Protein AF-A0A0W4ZHA2-F1 (afdb_monomer)

Mean predicted aligned error: 10.39 Å

Structure (mmCIF, N/CA/C/O backbone):
data_AF-A0A0W4ZHA2-F1
#
_entry.id   AF-A0A0W4ZHA2-F1
#
loop_
_atom_site.group_PDB
_atom_site.id
_atom_site.type_symbol
_atom_site.label_atom_id
_atom_site.label_alt_id
_atom_site.label_comp_id
_atom_site.label_asym_id
_atom_site.label_entity_id
_atom_site.label_seq_id
_atom_site.pdbx_PDB_ins_code
_atom_site.Cartn_x
_atom_site.Cartn_y
_atom_site.Cartn_z
_atom_site.occupancy
_atom_site.B_iso_or_equiv
_atom_site.auth_seq_id
_atom_site.auth_comp_id
_atom_site.auth_asym_id
_atom_site.auth_atom_id
_atom_site.pdbx_PDB_model_num
ATOM 1 N N . MET A 1 1 ? -6.192 5.540 -3.699 1.00 91.12 1 MET A N 1
ATOM 2 C CA . MET A 1 1 ? -7.397 4.739 -3.415 1.00 91.12 1 MET A CA 1
ATOM 3 C C . MET A 1 1 ? -7.503 4.566 -1.909 1.00 91.12 1 MET A C 1
ATOM 5 O O . MET A 1 1 ? -6.465 4.552 -1.258 1.00 91.12 1 MET A O 1
ATOM 9 N N . ILE A 1 2 ? -8.720 4.526 -1.366 1.00 94.44 2 ILE A N 1
ATOM 10 C CA . ILE A 1 2 ? -8.983 4.260 0.055 1.00 94.44 2 ILE A CA 1
ATOM 11 C C . ILE A 1 2 ? -10.033 3.156 0.109 1.00 94.44 2 ILE A C 1
ATOM 13 O O . ILE A 1 2 ? -11.072 3.290 -0.537 1.00 94.44 2 ILE A O 1
ATOM 17 N N . GLU A 1 3 ? -9.759 2.099 0.860 1.00 94.44 3 GLU A N 1
ATOM 18 C CA . GLU A 1 3 ? -10.620 0.928 1.005 1.00 94.44 3 GLU A CA 1
ATOM 19 C C . GLU A 1 3 ? -10.817 0.596 2.484 1.00 94.44 3 GLU A C 1
ATOM 21 O O . GLU A 1 3 ? -9.926 0.808 3.307 1.00 94.44 3 GLU A O 1
ATOM 26 N N . LEU A 1 4 ? -12.007 0.092 2.811 1.00 94.94 4 LEU A N 1
ATOM 27 C CA . LEU A 1 4 ? -12.341 -0.455 4.123 1.00 94.94 4 LEU A CA 1
ATOM 28 C C . LEU A 1 4 ? -12.465 -1.964 3.949 1.00 94.94 4 LEU A C 1
ATOM 30 O O . LEU A 1 4 ? -13.370 -2.425 3.252 1.00 94.94 4 LEU A O 1
ATOM 34 N N . LEU A 1 5 ? -11.538 -2.710 4.535 1.00 95.56 5 LEU A N 1
ATOM 35 C CA . LEU A 1 5 ? -11.437 -4.157 4.387 1.00 95.56 5 LEU A CA 1
ATOM 36 C C . LEU A 1 5 ? -11.618 -4.836 5.740 1.00 95.56 5 LEU A C 1
ATOM 38 O O . LEU A 1 5 ? -11.387 -4.233 6.788 1.00 95.56 5 LEU A O 1
ATOM 42 N N . GLU A 1 6 ? -12.007 -6.108 5.724 1.00 94.19 6 GLU A N 1
ATOM 43 C CA . GLU A 1 6 ? -11.928 -6.932 6.928 1.00 94.19 6 GLU A CA 1
ATOM 44 C C . GLU A 1 6 ? -10.487 -6.968 7.442 1.00 94.19 6 GLU A C 1
ATOM 46 O O . GLU A 1 6 ? -9.524 -6.899 6.670 1.00 94.19 6 GLU A O 1
ATOM 51 N N . ILE A 1 7 ? -10.345 -7.064 8.761 1.00 95.88 7 ILE A N 1
ATOM 52 C CA . ILE A 1 7 ? -9.032 -7.139 9.387 1.00 95.88 7 ILE A CA 1
ATOM 53 C C . ILE A 1 7 ? -8.241 -8.335 8.846 1.00 95.88 7 ILE A C 1
ATOM 55 O O . ILE A 1 7 ? -8.698 -9.480 8.883 1.00 95.88 7 ILE A O 1
ATOM 59 N N . ALA A 1 8 ? -7.033 -8.073 8.346 1.00 96.75 8 ALA A N 1
ATOM 60 C CA . ALA A 1 8 ? -6.178 -9.127 7.823 1.00 96.75 8 ALA A CA 1
ATOM 61 C C . ALA A 1 8 ? -5.841 -10.158 8.924 1.00 96.75 8 ALA A C 1
ATOM 63 O O . ALA A 1 8 ? -5.512 -9.766 10.050 1.00 96.75 8 ALA A O 1
ATOM 64 N N . PRO A 1 9 ? -5.850 -11.471 8.630 1.00 96.31 9 PRO A N 1
ATOM 65 C CA . PRO A 1 9 ? -5.569 -12.524 9.608 1.00 96.31 9 PRO A CA 1
ATOM 66 C C . PRO A 1 9 ? -4.055 -12.691 9.857 1.00 96.31 9 PRO A C 1
ATOM 68 O O . PRO A 1 9 ? -3.517 -13.795 9.794 1.00 96.31 9 PRO A O 1
ATOM 71 N N . VAL A 1 10 ? -3.360 -11.580 10.097 1.00 97.44 10 VAL A N 1
ATOM 72 C CA . VAL A 1 10 ? -1.915 -11.483 10.337 1.00 97.44 10 VAL A CA 1
ATOM 73 C C . VAL A 1 10 ? -1.634 -10.511 11.481 1.00 97.44 10 VAL A C 1
ATOM 75 O O . VAL A 1 10 ? -2.492 -9.702 11.854 1.00 97.44 10 VAL A O 1
ATOM 78 N N . ASP A 1 11 ? -0.416 -10.568 12.014 1.00 96.44 11 ASP A N 1
ATOM 79 C CA . ASP A 1 11 ? 0.060 -9.607 13.003 1.00 96.44 11 ASP A CA 1
ATOM 80 C C . ASP A 1 11 ? 0.108 -8.190 12.418 1.00 96.44 11 ASP A C 1
ATOM 82 O O . ASP A 1 11 ? 0.291 -7.985 11.217 1.00 96.44 11 ASP A O 1
ATOM 86 N N . ASP A 1 12 ? -0.028 -7.191 13.287 1.00 95.25 12 ASP A N 1
ATOM 87 C CA . ASP A 1 12 ? -0.108 -5.776 12.911 1.00 95.25 12 ASP A CA 1
ATOM 88 C C . ASP A 1 12 ? 1.017 -5.315 11.981 1.00 95.25 12 ASP A C 1
ATOM 90 O O . ASP A 1 12 ? 0.772 -4.623 10.994 1.00 95.25 12 ASP A O 1
ATOM 94 N N . ILE A 1 13 ? 2.246 -5.746 12.264 1.00 93.81 13 ILE A N 1
ATOM 95 C CA . ILE A 1 13 ? 3.429 -5.381 11.483 1.00 93.81 13 ILE A CA 1
ATOM 96 C C . ILE A 1 13 ? 3.407 -5.942 10.054 1.00 93.81 13 ILE A C 1
ATOM 98 O O . ILE A 1 13 ? 4.011 -5.354 9.158 1.00 93.81 13 ILE A O 1
ATOM 102 N N . ASP A 1 14 ? 2.684 -7.040 9.836 1.00 96.88 14 ASP A N 1
ATOM 103 C CA . ASP A 1 14 ? 2.585 -7.727 8.552 1.00 96.88 14 ASP A CA 1
ATOM 104 C C . ASP A 1 14 ? 1.336 -7.315 7.759 1.00 96.88 14 ASP A C 1
ATOM 106 O O . ASP A 1 14 ? 1.182 -7.713 6.603 1.00 96.88 14 ASP A O 1
ATOM 110 N N . ALA A 1 15 ? 0.453 -6.488 8.330 1.00 97.69 15 ALA A N 1
ATOM 111 C CA . ALA A 1 15 ? -0.802 -6.095 7.694 1.00 97.69 15 ALA A CA 1
ATOM 112 C C . ALA A 1 15 ? -0.581 -5.362 6.360 1.00 97.69 15 ALA A C 1
ATOM 114 O O . ALA A 1 15 ? -1.234 -5.669 5.362 1.00 97.69 15 ALA A O 1
ATOM 115 N N . SER A 1 16 ? 0.381 -4.434 6.301 1.00 97.44 16 SER A N 1
ATOM 116 C CA . SER A 1 16 ? 0.709 -3.725 5.056 1.00 97.44 16 SER A CA 1
ATOM 117 C C . SER A 1 16 ? 1.244 -4.666 3.979 1.00 97.44 16 SER A C 1
ATOM 119 O O . SER A 1 16 ? 0.884 -4.536 2.810 1.00 97.44 16 SER A O 1
ATOM 121 N N . LYS A 1 17 ? 2.036 -5.668 4.368 1.00 97.62 17 LYS A N 1
ATOM 122 C CA . LYS A 1 17 ? 2.514 -6.706 3.456 1.00 97.62 17 LYS A CA 1
ATOM 123 C C . LYS A 1 17 ? 1.372 -7.582 2.944 1.00 97.62 17 LYS A C 1
ATOM 125 O O . LYS A 1 17 ? 1.290 -7.800 1.741 1.00 97.62 17 LYS A O 1
ATOM 130 N N . PHE A 1 18 ? 0.480 -8.035 3.824 1.00 97.88 18 PHE A N 1
ATOM 131 C CA . PHE A 1 18 ? -0.673 -8.852 3.441 1.00 97.88 18 PHE A CA 1
ATOM 132 C C . PHE A 1 18 ? -1.535 -8.156 2.380 1.00 97.88 18 PHE A C 1
ATOM 134 O O . PHE A 1 18 ? -1.821 -8.735 1.333 1.00 97.88 18 PHE A O 1
ATOM 141 N N . HIS A 1 19 ? -1.894 -6.890 2.612 1.00 97.69 19 HIS A N 1
ATOM 142 C CA . HIS A 1 19 ? -2.710 -6.115 1.671 1.00 97.69 19 HIS A CA 1
ATOM 143 C C . HIS A 1 19 ? -1.967 -5.810 0.363 1.00 97.69 19 HIS A C 1
ATOM 145 O O . HIS A 1 19 ? -2.575 -5.821 -0.706 1.00 97.69 19 HIS A O 1
ATOM 151 N N . PHE A 1 20 ? -0.647 -5.604 0.407 1.00 97.00 20 PHE A N 1
ATOM 152 C CA . PHE A 1 20 ? 0.170 -5.468 -0.803 1.00 97.00 20 PHE A CA 1
ATOM 153 C C . PHE A 1 20 ? 0.215 -6.757 -1.635 1.00 97.00 20 PHE A C 1
ATOM 155 O O . PHE A 1 20 ? 0.093 -6.695 -2.860 1.00 97.00 20 PHE A O 1
ATOM 162 N N . ASP A 1 21 ? 0.348 -7.913 -0.984 1.00 96.06 21 ASP A N 1
ATOM 163 C CA . ASP A 1 21 ? 0.338 -9.217 -1.646 1.00 96.06 21 ASP A CA 1
ATOM 164 C C . ASP A 1 21 ? -1.051 -9.528 -2.235 1.00 96.06 21 ASP A C 1
ATOM 166 O O . ASP A 1 21 ? -1.139 -10.030 -3.355 1.00 96.06 21 ASP A O 1
ATOM 170 N N . SER A 1 22 ? -2.138 -9.161 -1.542 1.00 95.19 22 SER A N 1
ATOM 171 C CA . SER A 1 22 ? -3.507 -9.247 -2.080 1.00 95.19 22 SER A CA 1
ATOM 172 C C . SER A 1 22 ? -3.669 -8.382 -3.331 1.00 95.19 22 SER A C 1
ATOM 174 O O . SER A 1 22 ? -4.123 -8.858 -4.369 1.00 95.19 22 SER A O 1
ATOM 176 N N . LEU A 1 23 ? -3.203 -7.131 -3.278 1.00 92.75 23 LEU A N 1
ATOM 177 C CA . LEU A 1 23 ? -3.245 -6.223 -4.422 1.00 92.75 23 LEU A CA 1
ATOM 178 C C . LEU A 1 23 ? -2.412 -6.746 -5.605 1.00 92.75 23 LEU A C 1
ATOM 180 O O . LEU A 1 23 ? -2.786 -6.550 -6.760 1.00 92.75 23 LEU A O 1
ATOM 184 N N . ALA A 1 24 ? -1.294 -7.431 -5.340 1.00 91.56 24 ALA A N 1
ATOM 185 C CA . ALA A 1 24 ? -0.495 -8.078 -6.381 1.00 91.56 24 ALA A CA 1
ATOM 186 C C . ALA A 1 24 ? -1.280 -9.181 -7.105 1.00 91.56 24 ALA A C 1
ATOM 188 O O . ALA A 1 24 ? -1.162 -9.309 -8.325 1.00 91.56 24 ALA A O 1
ATOM 189 N N . GLN A 1 25 ? -2.089 -9.952 -6.372 1.00 90.38 25 GLN A N 1
ATOM 190 C CA . GLN A 1 25 ? -2.952 -10.986 -6.948 1.00 90.38 25 GLN A CA 1
ATOM 191 C C . GLN A 1 25 ? -4.046 -10.369 -7.826 1.00 90.38 25 GLN A C 1
ATOM 193 O O . GLN A 1 25 ? -4.206 -10.795 -8.969 1.00 90.38 25 GLN A O 1
ATOM 198 N N . ASP A 1 26 ? -4.724 -9.321 -7.348 1.00 88.50 26 ASP A N 1
ATOM 199 C CA . ASP A 1 26 ? -5.766 -8.606 -8.106 1.00 88.50 26 ASP A CA 1
ATOM 200 C C . ASP A 1 26 ? -5.227 -7.960 -9.389 1.00 88.50 26 ASP A C 1
ATOM 202 O O . ASP A 1 26 ? -5.907 -7.876 -10.420 1.00 88.50 26 ASP A O 1
ATOM 206 N N . ASN A 1 27 ? -3.972 -7.514 -9.333 1.00 86.00 27 ASN A N 1
ATOM 207 C CA . ASN A 1 27 ? -3.267 -6.945 -10.470 1.00 86.00 27 ASN A CA 1
ATOM 208 C C . ASN A 1 27 ? -2.680 -7.998 -11.422 1.00 86.00 27 ASN A C 1
ATOM 210 O O . ASN A 1 27 ? -2.139 -7.609 -12.458 1.00 86.00 27 ASN A O 1
ATOM 214 N N . GLU A 1 28 ? -2.780 -9.296 -11.114 1.00 86.19 28 GLU A N 1
ATOM 215 C CA . GLU A 1 28 ? -2.107 -10.375 -11.853 1.00 86.19 28 GLU A CA 1
ATOM 216 C C . GLU A 1 28 ? -0.598 -10.093 -12.015 1.00 86.19 28 GLU A C 1
ATOM 218 O O . GLU A 1 28 ? -0.025 -10.216 -13.101 1.00 86.19 28 GLU A O 1
ATOM 223 N N . SER A 1 29 ? 0.039 -9.636 -10.933 1.00 85.19 29 SER A N 1
ATOM 224 C CA . SER A 1 29 ? 1.447 -9.243 -10.935 1.00 85.19 29 SER A CA 1
ATOM 225 C C . SER A 1 29 ? 2.357 -10.458 -11.129 1.00 85.19 29 SER A C 1
ATOM 227 O O . SER A 1 29 ? 2.255 -11.440 -10.397 1.00 85.19 29 SER A O 1
ATOM 229 N N . GLU A 1 30 ? 3.287 -10.383 -12.083 1.00 83.50 30 GLU A N 1
ATOM 230 C CA . GLU A 1 30 ? 4.274 -11.448 -12.339 1.00 83.50 30 GLU A CA 1
ATOM 231 C C . GLU A 1 30 ? 5.387 -11.438 -11.283 1.00 83.50 30 GLU A C 1
ATOM 233 O O . GLU A 1 30 ? 5.857 -12.479 -10.828 1.00 83.50 30 GLU A O 1
ATOM 238 N N . GLU A 1 31 ? 5.793 -10.235 -10.879 1.00 84.50 31 GLU A N 1
ATOM 239 C CA . GLU A 1 31 ? 6.839 -10.002 -9.889 1.00 84.50 31 GLU A CA 1
ATOM 240 C C . GLU A 1 31 ? 6.362 -8.945 -8.898 1.00 84.50 31 GLU A C 1
ATOM 242 O O . GLU A 1 31 ? 5.775 -7.941 -9.300 1.00 84.50 31 GLU A O 1
ATOM 247 N N . SER A 1 32 ? 6.643 -9.136 -7.613 1.00 88.50 32 SER A N 1
ATOM 248 C CA . SER A 1 32 ? 6.449 -8.117 -6.586 1.00 88.50 32 SER A CA 1
ATOM 249 C C . SER A 1 32 ? 7.717 -7.979 -5.744 1.00 88.50 32 SER A C 1
ATOM 251 O O . SER A 1 32 ? 8.393 -8.959 -5.427 1.00 88.50 32 SER A O 1
ATOM 253 N N . LEU A 1 33 ? 8.076 -6.740 -5.414 1.00 88.75 33 LEU A N 1
ATOM 254 C CA . LEU A 1 33 ? 9.249 -6.421 -4.607 1.00 88.75 33 LEU A CA 1
ATOM 255 C C . LEU A 1 33 ? 8.876 -5.384 -3.558 1.00 88.75 33 LEU A C 1
ATOM 257 O O . LEU A 1 33 ? 8.449 -4.285 -3.896 1.00 88.75 33 LEU A O 1
ATOM 261 N N . ILE A 1 34 ? 9.104 -5.705 -2.291 1.00 89.94 34 ILE A N 1
ATOM 262 C CA . ILE A 1 34 ? 8.979 -4.741 -1.199 1.00 89.94 34 ILE A CA 1
ATOM 263 C C . ILE A 1 34 ? 10.298 -3.977 -1.091 1.00 89.94 34 ILE A C 1
ATOM 265 O O . ILE A 1 34 ? 11.358 -4.579 -0.932 1.00 89.94 34 ILE A O 1
ATOM 269 N N . ILE A 1 35 ? 10.224 -2.652 -1.188 1.00 87.88 35 ILE A N 1
ATOM 270 C CA . ILE A 1 35 ? 11.364 -1.743 -1.029 1.00 87.88 35 ILE A CA 1
ATOM 271 C C . ILE A 1 35 ? 11.503 -1.348 0.439 1.00 87.88 35 ILE A C 1
ATOM 273 O O . ILE A 1 35 ? 12.610 -1.326 0.973 1.00 87.88 35 ILE A O 1
ATOM 277 N N . ASN A 1 36 ? 10.386 -1.015 1.086 1.00 88.75 36 ASN A N 1
ATOM 278 C CA . ASN A 1 36 ? 10.394 -0.461 2.430 1.00 88.75 36 ASN A CA 1
ATOM 279 C C . ASN A 1 36 ? 9.180 -0.924 3.234 1.00 88.75 36 ASN A C 1
ATOM 281 O O . ASN A 1 36 ? 8.067 -0.983 2.712 1.00 88.75 36 ASN A O 1
ATOM 285 N N . LEU A 1 37 ? 9.408 -1.185 4.519 1.00 92.88 37 LEU A N 1
ATOM 286 C CA . LEU A 1 37 ? 8.385 -1.413 5.533 1.00 92.88 37 LEU A CA 1
ATOM 287 C C . LEU A 1 37 ? 8.700 -0.512 6.715 1.00 92.88 37 LEU A C 1
ATOM 289 O O . LEU A 1 37 ? 9.821 -0.499 7.223 1.00 92.88 37 LEU A O 1
ATOM 293 N N . SER A 1 38 ? 7.709 0.238 7.169 1.00 94.06 38 SER A N 1
ATOM 294 C CA . SER A 1 38 ? 7.847 1.049 8.373 1.00 94.06 38 SER A CA 1
ATOM 295 C C . SER A 1 38 ? 6.502 1.192 9.059 1.00 94.06 38 SER A C 1
ATOM 297 O O . SER A 1 38 ? 5.460 0.943 8.464 1.00 94.06 38 SER A O 1
ATOM 299 N N . CYS A 1 39 ? 6.505 1.597 10.318 1.00 94.44 39 CYS A N 1
ATOM 300 C CA . CYS A 1 39 ? 5.293 2.011 11.000 1.00 94.44 39 CYS A 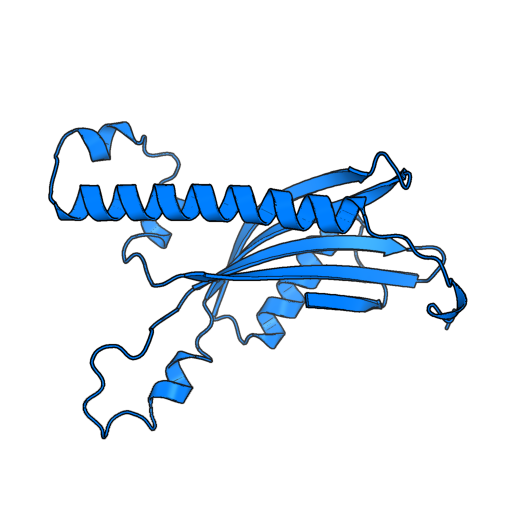CA 1
ATOM 301 C C . CYS A 1 39 ? 5.556 3.318 11.726 1.00 94.44 39 CYS A C 1
ATOM 303 O O . CYS A 1 39 ? 6.696 3.656 12.054 1.00 94.44 39 CYS A O 1
ATOM 305 N N . ILE A 1 40 ? 4.488 4.065 11.946 1.00 93.38 40 ILE A N 1
ATOM 306 C CA . ILE A 1 40 ? 4.535 5.332 12.657 1.00 93.38 40 ILE A CA 1
ATOM 307 C C . ILE A 1 40 ? 3.266 5.482 13.481 1.00 93.38 40 ILE A C 1
ATOM 309 O O . ILE A 1 40 ? 2.207 4.979 13.110 1.00 93.38 40 ILE A O 1
ATOM 313 N N . THR A 1 41 ? 3.363 6.221 14.574 1.00 93.75 41 THR A N 1
ATOM 314 C CA . THR A 1 41 ? 2.190 6.639 15.336 1.00 93.75 41 THR A CA 1
ATOM 315 C C . THR A 1 41 ? 1.840 8.063 14.940 1.00 93.75 41 THR A C 1
ATOM 317 O O . THR A 1 41 ? 2.675 8.961 15.030 1.00 93.75 41 THR A O 1
ATOM 320 N N . LEU A 1 42 ? 0.613 8.263 14.468 1.00 88.44 42 LEU A N 1
ATOM 321 C CA . LEU A 1 42 ? 0.110 9.559 14.039 1.00 88.44 42 LEU A CA 1
ATOM 322 C C . LEU A 1 42 ? -0.099 10.453 15.262 1.00 88.44 42 LEU A C 1
ATOM 324 O O . LEU A 1 42 ? -0.864 10.118 16.165 1.00 88.44 42 LEU A O 1
ATOM 328 N N . GLU A 1 43 ? 0.539 11.620 15.279 1.00 83.69 43 GLU A N 1
ATOM 329 C CA . GLU A 1 43 ? 0.547 12.502 16.455 1.00 83.69 43 GLU A CA 1
ATOM 330 C C . GLU A 1 43 ? -0.852 12.992 16.853 1.00 83.69 43 GLU A C 1
ATOM 332 O O . GLU A 1 43 ? -1.144 13.158 18.034 1.00 83.69 43 GLU A O 1
ATOM 337 N N . LYS A 1 44 ? -1.729 13.231 15.869 1.00 82.50 44 LYS A N 1
ATOM 338 C CA . LYS A 1 44 ? -3.061 13.810 16.106 1.00 82.50 44 LYS A CA 1
ATOM 339 C C . LYS A 1 44 ? -4.084 12.802 16.608 1.00 82.50 44 LYS A C 1
ATOM 341 O O . LYS A 1 44 ? -4.915 13.152 17.439 1.00 82.50 44 LYS A O 1
ATOM 346 N N . SER A 1 45 ? -4.075 11.595 16.052 1.00 83.94 45 SER A N 1
ATOM 347 C CA . SER A 1 45 ? -5.081 10.572 16.346 1.00 83.94 45 SER A CA 1
ATOM 348 C C . SER A 1 45 ? -4.584 9.519 17.334 1.00 83.94 45 SER A C 1
ATOM 350 O O . SER A 1 45 ? -5.397 8.817 17.924 1.00 83.94 45 SER A O 1
ATOM 352 N N . GLY A 1 46 ? -3.267 9.407 17.532 1.00 87.44 46 GLY A N 1
ATOM 353 C CA . GLY A 1 46 ? -2.642 8.381 18.366 1.00 87.44 46 GLY A CA 1
ATOM 354 C C . GLY A 1 46 ? -2.624 6.990 17.730 1.00 87.44 46 GLY A C 1
ATOM 355 O O . GLY A 1 46 ? -2.070 6.067 18.322 1.00 87.44 46 GLY A O 1
ATOM 356 N N . TYR A 1 47 ? -3.198 6.826 16.536 1.00 90.88 47 TYR A N 1
ATOM 357 C CA . TYR A 1 47 ? -3.208 5.548 15.839 1.00 90.88 47 TYR A CA 1
ATOM 358 C C . TYR A 1 47 ? -1.851 5.223 15.224 1.00 90.88 47 TYR A C 1
ATOM 360 O O . TYR A 1 47 ? -1.166 6.100 14.694 1.00 90.88 47 TYR A O 1
ATOM 368 N N . THR A 1 48 ? -1.497 3.942 15.231 1.00 94.56 48 THR A N 1
ATOM 369 C CA . THR A 1 48 ? -0.355 3.431 14.476 1.00 94.56 48 THR A CA 1
ATOM 370 C C . THR A 1 48 ? -0.790 3.073 13.061 1.00 94.56 48 THR A C 1
ATOM 372 O O . THR A 1 48 ? -1.790 2.385 12.867 1.00 94.56 48 THR A O 1
ATOM 375 N N . VAL A 1 49 ? -0.030 3.544 12.074 1.00 95.69 49 VAL A N 1
ATOM 376 C CA . VAL A 1 49 ? -0.186 3.149 10.673 1.00 95.69 49 VAL A CA 1
ATOM 377 C C . VAL A 1 49 ? 1.036 2.381 10.198 1.00 95.69 49 VAL A C 1
ATOM 379 O O . VAL A 1 49 ? 2.174 2.696 10.562 1.00 95.69 49 VAL A O 1
ATOM 382 N N . TYR A 1 50 ? 0.784 1.373 9.372 1.00 97.38 50 TYR A N 1
ATOM 383 C CA . TYR A 1 50 ? 1.784 0.483 8.799 1.00 97.38 50 TYR A CA 1
ATOM 384 C C . TYR A 1 50 ? 1.965 0.841 7.332 1.00 97.38 50 TYR A C 1
ATOM 386 O O . TYR A 1 50 ? 1.036 0.752 6.533 1.00 97.38 50 TYR A O 1
ATOM 394 N N . LEU A 1 51 ? 3.165 1.286 6.992 1.00 96.00 51 LEU A N 1
ATOM 395 C CA . LEU A 1 51 ? 3.527 1.807 5.686 1.00 96.00 51 LEU A CA 1
ATOM 396 C C . LEU A 1 51 ? 4.325 0.762 4.909 1.00 96.00 51 LEU A C 1
ATOM 398 O O . LEU A 1 51 ? 5.219 0.112 5.460 1.00 96.00 51 LEU A O 1
ATOM 402 N N . LEU A 1 52 ? 4.036 0.647 3.619 1.00 96.38 52 LEU A N 1
ATOM 403 C CA . LEU A 1 52 ? 4.781 -0.184 2.684 1.00 96.38 52 LEU A CA 1
ATOM 404 C C . LEU A 1 52 ? 5.047 0.590 1.397 1.00 96.38 52 LEU A C 1
ATOM 406 O O . LEU A 1 52 ? 4.163 1.243 0.849 1.00 96.38 52 LEU A O 1
ATOM 410 N N . GLU A 1 53 ? 6.274 0.477 0.902 1.00 93.50 53 GLU A N 1
ATOM 411 C CA . GLU A 1 53 ? 6.662 0.928 -0.432 1.00 93.50 53 GLU A CA 1
ATOM 412 C C . GLU A 1 53 ? 7.115 -0.304 -1.211 1.00 93.50 53 GLU A C 1
ATOM 414 O O . GLU A 1 53 ? 7.984 -1.050 -0.752 1.00 93.50 53 GLU A O 1
ATOM 419 N N . GLY A 1 54 ? 6.524 -0.545 -2.376 1.00 90.81 54 GLY A N 1
ATOM 420 C CA . GLY A 1 54 ? 6.830 -1.722 -3.179 1.00 90.81 54 GLY A CA 1
ATOM 421 C C . GLY A 1 54 ? 6.641 -1.486 -4.668 1.00 90.81 54 GLY A C 1
ATOM 422 O O . GLY A 1 54 ? 6.087 -0.475 -5.087 1.00 90.81 54 GLY A O 1
ATOM 423 N N . LEU A 1 55 ? 7.118 -2.430 -5.471 1.00 89.00 55 LEU A N 1
ATOM 424 C CA . LEU A 1 55 ? 6.977 -2.467 -6.922 1.00 89.00 55 LEU A CA 1
ATOM 425 C C . LEU A 1 55 ? 6.223 -3.726 -7.329 1.00 89.00 55 LEU A C 1
ATOM 427 O O . LEU A 1 55 ? 6.433 -4.791 -6.748 1.00 89.00 55 LEU A O 1
ATOM 431 N N . GLN A 1 56 ? 5.398 -3.609 -8.361 1.00 89.31 56 GLN A N 1
ATOM 432 C CA . GLN A 1 56 ? 4.696 -4.725 -8.986 1.00 89.31 56 GLN A CA 1
ATOM 433 C C . GLN A 1 56 ? 4.887 -4.682 -10.497 1.00 89.31 56 GLN A C 1
ATOM 435 O O . GLN A 1 56 ? 4.774 -3.608 -11.090 1.00 89.31 56 GLN A O 1
ATOM 440 N N . LYS A 1 57 ? 5.164 -5.834 -11.113 1.00 85.38 57 LYS A N 1
ATOM 441 C CA . LYS A 1 57 ? 5.248 -5.989 -12.567 1.00 85.38 57 LYS A CA 1
ATOM 442 C C . LYS A 1 57 ? 3.898 -6.440 -13.127 1.00 85.38 57 LYS A C 1
ATOM 444 O O . LYS A 1 57 ? 3.512 -7.589 -12.924 1.00 85.38 57 LYS A O 1
ATOM 449 N N . ILE A 1 58 ? 3.181 -5.562 -13.830 1.00 80.81 58 ILE A N 1
ATOM 450 C CA . ILE A 1 58 ? 1.764 -5.761 -14.185 1.00 80.81 58 ILE A CA 1
ATOM 451 C C . ILE A 1 58 ? 1.587 -5.912 -15.704 1.00 80.81 58 ILE A C 1
ATOM 453 O O . ILE A 1 58 ? 1.620 -4.937 -16.451 1.00 80.81 58 ILE A O 1
ATOM 457 N N . TYR A 1 59 ? 1.312 -7.136 -16.170 1.00 67.00 59 TYR A N 1
ATOM 458 C CA . TYR A 1 59 ? 1.170 -7.453 -17.604 1.00 67.00 59 TYR A CA 1
ATOM 459 C C . TYR A 1 59 ? -0.211 -7.116 -18.196 1.00 67.00 59 TYR A C 1
ATOM 461 O O . TYR A 1 59 ? -0.394 -7.074 -19.414 1.00 67.00 59 TYR A O 1
ATOM 469 N N . LYS A 1 60 ? -1.223 -6.852 -17.359 1.00 60.53 60 LYS A N 1
ATOM 470 C CA . LYS A 1 60 ? -2.593 -6.537 -17.808 1.00 60.53 60 LYS A CA 1
ATOM 471 C C . LYS A 1 60 ? -2.661 -5.324 -18.749 1.00 60.53 60 LYS A C 1
ATOM 473 O O . LYS A 1 60 ? -3.560 -5.251 -19.590 1.00 60.53 60 LYS A O 1
ATOM 478 N N . TYR A 1 61 ? -1.705 -4.402 -18.645 1.00 52.97 61 TYR A N 1
ATOM 479 C CA . TYR A 1 61 ? -1.574 -3.271 -19.565 1.00 52.97 61 TYR A CA 1
ATOM 480 C C . TYR A 1 61 ? -1.029 -3.675 -20.940 1.00 52.97 61 TYR A C 1
ATOM 482 O O . TYR A 1 61 ? -1.431 -3.079 -21.933 1.00 52.97 61 TYR A O 1
ATOM 490 N N . ASP A 1 62 ? -0.220 -4.732 -21.020 1.00 49.91 62 ASP A N 1
ATOM 491 C CA . ASP A 1 62 ? 0.419 -5.181 -22.260 1.00 49.91 62 ASP A CA 1
ATOM 492 C C . ASP A 1 62 ? -0.574 -5.889 -23.207 1.00 49.91 62 ASP A C 1
ATOM 494 O O . ASP A 1 62 ? -0.500 -5.780 -24.431 1.00 49.91 62 ASP A O 1
ATOM 498 N N . LYS A 1 63 ? -1.608 -6.545 -22.656 1.00 43.88 63 LYS A N 1
ATOM 499 C CA . LYS A 1 63 ? -2.652 -7.209 -23.464 1.00 43.88 63 LYS A CA 1
ATOM 500 C C . LYS A 1 63 ? -3.642 -6.247 -24.125 1.00 43.88 63 LYS A C 1
ATOM 502 O O . LYS A 1 63 ? -4.109 -6.547 -25.224 1.00 43.88 63 LYS A O 1
ATOM 507 N N . ARG A 1 64 ? -3.953 -5.090 -23.522 1.00 45.44 64 ARG A N 1
ATOM 508 C CA . ARG A 1 64 ? -4.834 -4.081 -24.157 1.00 45.44 64 ARG A CA 1
ATOM 509 C C . ARG A 1 64 ? -4.200 -3.451 -25.398 1.00 45.44 64 ARG A C 1
ATOM 511 O O . ARG A 1 64 ? -4.927 -2.946 -26.243 1.00 45.44 64 ARG A O 1
ATOM 518 N N . SER A 1 65 ? -2.881 -3.540 -25.538 1.00 43.34 65 SER A N 1
ATOM 519 C CA . SER A 1 65 ? -2.105 -3.083 -26.695 1.00 43.34 65 SER A CA 1
ATOM 520 C C . SER A 1 65 ? -2.282 -3.964 -27.935 1.00 43.34 65 SER A C 1
ATOM 522 O O . SER A 1 65 ? -2.003 -3.517 -29.045 1.00 43.34 65 SER A O 1
ATOM 524 N N . SER A 1 66 ? -2.741 -5.212 -27.777 1.00 41.97 66 SER A N 1
ATOM 525 C CA . SER A 1 66 ? -2.807 -6.175 -28.888 1.00 41.97 66 SER A CA 1
ATOM 526 C C . SER A 1 66 ? -3.895 -5.863 -29.929 1.00 41.97 66 SER A C 1
ATOM 528 O O . SER A 1 66 ? -3.730 -6.216 -31.095 1.00 41.97 66 SER A O 1
ATOM 530 N N . ASP A 1 67 ? -4.925 -5.088 -29.569 1.00 42.16 67 ASP A N 1
ATOM 531 C CA . ASP A 1 67 ? -5.919 -4.553 -30.517 1.00 42.16 67 ASP A CA 1
ATOM 532 C C . ASP A 1 67 ? -5.475 -3.233 -31.191 1.00 42.16 67 ASP A C 1
ATOM 534 O O . ASP A 1 67 ? -6.093 -2.779 -32.157 1.00 42.16 67 ASP A O 1
ATOM 538 N N . TYR A 1 68 ? -4.373 -2.618 -30.740 1.00 40.78 68 TYR A N 1
ATOM 539 C CA . TYR A 1 68 ? -3.835 -1.364 -31.293 1.00 40.78 68 TYR A CA 1
ATOM 540 C C . TYR A 1 68 ? -2.784 -1.572 -32.396 1.00 40.78 68 TYR A C 1
ATOM 542 O O . TYR A 1 68 ? -2.274 -0.603 -32.956 1.00 40.78 68 TYR A O 1
ATOM 550 N N . VAL A 1 69 ? -2.510 -2.821 -32.786 1.00 42.25 69 VAL A N 1
ATOM 551 C CA . VAL A 1 69 ? -1.460 -3.188 -33.760 1.00 42.25 69 VAL A CA 1
ATOM 552 C C . VAL A 1 69 ? -1.751 -2.705 -35.197 1.00 42.25 69 VAL A C 1
ATOM 554 O O . VAL A 1 69 ? -0.883 -2.785 -36.058 1.00 42.25 69 VAL A O 1
ATOM 557 N N . ASN A 1 70 ? -2.926 -2.125 -35.479 1.00 37.53 70 ASN A N 1
ATOM 558 C CA . ASN A 1 70 ? -3.296 -1.687 -36.834 1.00 37.53 70 ASN A CA 1
ATOM 559 C C . ASN A 1 70 ? -3.425 -0.175 -37.062 1.00 37.53 70 ASN A C 1
ATOM 561 O O . ASN A 1 70 ? -3.903 0.217 -38.128 1.00 37.53 70 ASN A O 1
ATOM 565 N N . LYS A 1 71 ? -3.007 0.701 -36.140 1.00 35.94 71 LYS A N 1
ATOM 566 C CA . LYS A 1 71 ? -2.933 2.140 -36.449 1.00 35.94 71 LYS A CA 1
ATOM 567 C C . LYS A 1 71 ? -1.708 2.786 -35.829 1.00 35.94 71 LYS A C 1
ATOM 569 O O . LYS A 1 71 ? -1.532 2.748 -34.623 1.00 35.94 71 LYS A O 1
ATOM 574 N N . GLU A 1 72 ? -0.914 3.388 -36.705 1.00 40.84 72 GLU A N 1
ATOM 575 C CA . GLU A 1 72 ? 0.189 4.331 -36.506 1.00 40.84 72 GLU A CA 1
ATOM 576 C C . GLU A 1 72 ? 0.073 5.232 -35.254 1.00 40.84 72 GLU A C 1
ATOM 578 O O . GLU A 1 72 ? -0.176 6.432 -35.344 1.00 40.84 72 GLU A O 1
ATOM 583 N N . ALA A 1 73 ? 0.308 4.666 -34.073 1.00 40.56 73 ALA A N 1
ATOM 584 C CA . ALA A 1 73 ? 0.564 5.389 -32.839 1.00 40.56 73 ALA A CA 1
ATOM 585 C C . ALA A 1 73 ? 1.994 5.053 -32.407 1.00 40.56 73 ALA A C 1
ATOM 587 O O . ALA A 1 73 ? 2.295 3.946 -31.966 1.00 40.56 73 ALA A O 1
ATOM 588 N N . LYS A 1 74 ? 2.898 6.013 -32.600 1.00 39.22 74 LYS A N 1
ATOM 589 C CA . LYS A 1 74 ? 4.209 6.021 -31.950 1.00 39.22 74 LYS A CA 1
ATOM 590 C C . LYS A 1 74 ? 3.958 6.113 -30.433 1.00 39.22 74 LYS A C 1
ATOM 592 O O . LYS A 1 74 ? 3.335 7.077 -30.006 1.00 39.22 74 LYS A O 1
ATOM 597 N N . ASP A 1 75 ? 4.422 5.106 -29.694 1.00 46.62 75 ASP A N 1
ATOM 598 C CA . ASP A 1 75 ? 4.301 4.853 -28.243 1.00 46.62 75 ASP A CA 1
ATOM 599 C C . ASP A 1 75 ? 2.951 4.351 -27.687 1.00 46.62 75 ASP A C 1
ATOM 601 O O . ASP A 1 75 ? 2.178 5.115 -27.102 1.00 46.62 75 ASP A O 1
ATOM 605 N N . PRO A 1 76 ? 2.691 3.028 -27.732 1.00 42.91 76 PRO A N 1
ATOM 606 C CA . PRO A 1 76 ? 1.840 2.396 -26.735 1.00 42.91 76 PRO A CA 1
ATOM 607 C C . PRO A 1 76 ? 2.650 2.273 -25.433 1.00 42.91 76 PRO A C 1
ATOM 609 O O . PRO A 1 76 ? 3.596 1.494 -25.362 1.00 42.91 76 PRO A O 1
ATOM 612 N N . LEU A 1 77 ? 2.310 3.085 -24.425 1.00 46.31 77 LEU A N 1
ATOM 613 C CA . LEU A 1 77 ? 2.956 3.135 -23.106 1.00 46.31 77 LEU A CA 1
ATOM 614 C C . LEU A 1 77 ? 3.116 1.740 -22.469 1.00 46.31 77 LEU A C 1
ATOM 616 O O . LEU A 1 77 ? 2.217 1.237 -21.795 1.00 46.31 77 LEU A O 1
ATOM 620 N N . LEU A 1 78 ? 4.301 1.156 -22.635 1.00 53.81 78 LEU A N 1
ATOM 621 C CA . LEU A 1 78 ? 4.781 -0.000 -21.889 1.00 53.81 78 LEU A CA 1
ATOM 622 C C . LEU A 1 78 ? 5.163 0.473 -20.482 1.00 53.81 78 LEU A C 1
ATOM 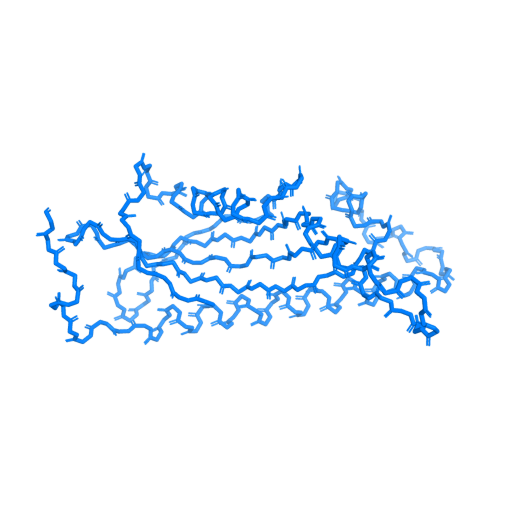624 O O . LEU A 1 78 ? 6.279 0.929 -20.236 1.00 53.81 78 LEU A O 1
ATOM 628 N N . VAL A 1 79 ? 4.209 0.405 -19.558 1.00 59.62 79 VAL A N 1
ATOM 629 C CA . VAL A 1 79 ? 4.454 0.555 -18.119 1.00 59.62 79 VAL A CA 1
ATOM 630 C C . VAL A 1 79 ? 4.494 -0.854 -17.527 1.00 59.62 79 VAL A C 1
ATOM 632 O O . VAL A 1 79 ? 3.448 -1.361 -17.119 1.00 59.62 79 VAL A O 1
ATOM 635 N N . PRO A 1 80 ? 5.654 -1.538 -17.512 1.00 70.94 80 PRO A N 1
ATOM 636 C CA . PRO A 1 80 ? 5.727 -2.870 -16.932 1.00 70.94 80 PRO A CA 1
ATOM 637 C C . PRO A 1 80 ? 5.660 -2.833 -15.413 1.00 70.94 80 PRO A C 1
ATOM 639 O O . PRO A 1 80 ? 5.212 -3.815 -14.838 1.00 70.94 80 PRO A O 1
ATOM 642 N N . TYR A 1 81 ? 6.076 -1.737 -14.765 1.00 78.38 81 TYR A N 1
ATOM 643 C CA . TYR A 1 81 ? 6.129 -1.648 -13.309 1.00 78.38 81 TYR A CA 1
ATOM 644 C C . TYR A 1 81 ? 5.235 -0.539 -12.759 1.00 78.38 81 TYR A C 1
ATOM 646 O O . TYR A 1 81 ? 5.138 0.554 -13.309 1.00 78.38 81 TYR A O 1
ATOM 654 N N . VAL A 1 82 ? 4.622 -0.801 -11.613 1.00 85.12 82 VAL A N 1
ATOM 655 C CA . VAL A 1 82 ? 3.899 0.191 -10.817 1.00 85.12 82 VAL A CA 1
ATOM 656 C C . VAL A 1 82 ? 4.526 0.211 -9.433 1.00 85.12 82 VAL A C 1
ATOM 658 O O . VAL A 1 82 ? 4.631 -0.841 -8.801 1.00 85.12 82 VAL A O 1
ATOM 661 N N . ALA A 1 83 ? 4.947 1.387 -8.956 1.00 88.44 83 ALA A N 1
ATOM 662 C CA . ALA A 1 83 ? 5.248 1.532 -7.539 1.00 88.44 83 ALA A CA 1
ATOM 663 C C . ALA A 1 83 ? 3.966 1.786 -6.771 1.00 88.44 83 ALA A C 1
ATOM 665 O O . ALA A 1 83 ? 3.104 2.555 -7.199 1.00 88.44 83 ALA A O 1
ATOM 666 N N . ILE A 1 84 ? 3.869 1.143 -5.624 1.00 92.19 84 ILE A N 1
ATOM 667 C CA . ILE A 1 84 ? 2.710 1.184 -4.761 1.00 92.19 84 ILE A CA 1
ATOM 668 C C . ILE A 1 84 ? 3.186 1.646 -3.398 1.00 92.19 84 ILE A C 1
ATOM 670 O O . ILE A 1 84 ? 4.055 1.031 -2.777 1.00 92.19 84 ILE A O 1
ATOM 674 N N . PHE A 1 85 ? 2.594 2.745 -2.959 1.00 95.56 85 PHE A N 1
ATOM 675 C CA . PHE A 1 85 ? 2.727 3.278 -1.617 1.00 95.56 85 PHE A CA 1
ATOM 676 C C . PHE A 1 85 ? 1.457 2.930 -0.866 1.00 95.56 85 PHE A C 1
ATOM 678 O O . PHE A 1 85 ? 0.377 3.367 -1.257 1.00 95.56 85 PHE A O 1
ATOM 685 N N . LEU A 1 86 ? 1.584 2.135 0.185 1.00 97.00 86 LEU A N 1
ATOM 686 C CA . LEU A 1 86 ? 0.475 1.608 0.958 1.00 97.00 86 LEU A CA 1
ATOM 687 C C . LEU A 1 86 ? 0.571 2.105 2.402 1.00 97.00 86 LEU A C 1
ATOM 689 O O . LEU A 1 86 ? 1.647 2.091 2.994 1.00 97.00 86 LEU A O 1
ATOM 693 N N . SER A 1 87 ? -0.554 2.513 2.975 1.00 97.31 87 SER A N 1
ATOM 694 C CA . SER A 1 87 ? -0.727 2.766 4.404 1.00 97.31 87 SER A CA 1
ATOM 695 C C . SER A 1 87 ? -1.898 1.935 4.899 1.00 97.31 87 SER A C 1
ATOM 697 O O . SER A 1 87 ? -2.958 1.934 4.274 1.00 97.31 87 SER A O 1
ATOM 699 N N . VAL A 1 88 ? -1.703 1.228 6.006 1.00 97.94 88 VAL A N 1
ATOM 700 C CA . VAL A 1 88 ? -2.742 0.437 6.662 1.00 97.94 88 VAL A CA 1
ATOM 701 C C . VAL A 1 88 ? -2.945 0.969 8.069 1.00 97.94 88 VAL A C 1
ATOM 703 O O . VAL A 1 88 ? -2.022 0.964 8.884 1.00 97.94 88 VAL A O 1
ATOM 706 N N . LEU A 1 89 ? -4.161 1.425 8.347 1.00 96.31 89 LEU A N 1
ATOM 707 C CA . LEU A 1 89 ? -4.632 1.759 9.684 1.00 96.31 89 LEU A CA 1
ATOM 708 C C . LEU A 1 89 ? -5.541 0.629 10.168 1.00 96.31 89 LEU A C 1
ATOM 710 O O . LEU A 1 89 ? -6.587 0.385 9.570 1.00 96.31 89 LEU A O 1
ATOM 714 N N . ARG A 1 90 ? -5.158 -0.036 11.259 1.00 95.81 90 ARG A N 1
ATOM 715 C CA . ARG A 1 90 ? -5.936 -1.140 11.833 1.00 95.81 90 ARG A CA 1
ATOM 716 C C . ARG A 1 90 ? -6.859 -0.629 12.930 1.00 95.81 90 ARG A C 1
ATOM 718 O O . ARG A 1 90 ? -6.391 -0.052 13.911 1.00 95.81 90 ARG A O 1
ATOM 725 N N . LEU A 1 91 ? -8.158 -0.857 12.774 1.00 94.12 91 LEU A N 1
ATOM 726 C CA . LEU A 1 91 ? -9.183 -0.558 13.773 1.00 94.12 91 LEU A CA 1
ATOM 727 C C . LEU A 1 91 ? -9.645 -1.873 14.400 1.00 94.12 91 LEU A C 1
ATOM 729 O O . LEU A 1 91 ? -10.665 -2.448 14.008 1.00 94.12 91 LEU A O 1
ATOM 733 N N . HIS A 1 92 ? -8.868 -2.375 15.360 1.00 93.00 92 HIS A N 1
ATOM 734 C CA . HIS A 1 92 ? -9.115 -3.661 16.026 1.00 93.00 92 HIS A CA 1
ATOM 735 C C . HIS A 1 92 ? -10.503 -3.732 16.665 1.00 93.00 92 HIS A C 1
ATOM 737 O O . HIS A 1 92 ? -11.194 -4.741 16.552 1.00 93.00 92 HIS A O 1
ATOM 743 N N . GLU A 1 93 ? -10.954 -2.634 17.269 1.00 90.94 93 GLU A N 1
ATOM 744 C CA . GLU A 1 93 ? -12.272 -2.495 17.891 1.00 90.94 93 GLU A CA 1
ATOM 745 C C . GLU A 1 93 ? -13.441 -2.616 16.899 1.00 90.94 93 GLU A C 1
ATOM 747 O O . GLU A 1 93 ? -14.586 -2.817 17.311 1.00 90.94 93 GLU A O 1
ATOM 752 N N . LYS A 1 94 ? -13.141 -2.490 15.603 1.00 92.25 94 LYS A N 1
ATOM 753 C CA . LYS A 1 94 ? -14.070 -2.583 14.476 1.00 92.25 94 LYS A CA 1
ATOM 754 C C . LYS A 1 94 ? -13.773 -3.741 13.530 1.00 92.25 94 LYS A C 1
ATOM 756 O O . LYS A 1 94 ? -14.447 -3.855 12.509 1.00 92.25 94 LYS A O 1
ATOM 761 N N . SER A 1 95 ? -12.766 -4.565 13.827 1.00 93.69 95 SER A N 1
ATOM 762 C CA . SER A 1 95 ? -12.315 -5.652 12.949 1.00 93.69 95 SER A CA 1
ATOM 763 C C . SER A 1 95 ? -12.139 -5.202 11.490 1.00 93.69 95 SER A C 1
ATOM 765 O O . SER A 1 95 ? -12.475 -5.933 10.561 1.00 93.69 95 SER A O 1
ATOM 767 N N . THR A 1 96 ? -11.630 -3.981 11.296 1.00 95.38 96 THR A N 1
ATOM 768 C CA . THR A 1 96 ? -11.509 -3.337 9.983 1.00 95.38 96 THR A CA 1
ATOM 769 C C . THR A 1 96 ? -10.091 -2.821 9.772 1.00 95.38 96 THR A C 1
ATOM 771 O O . THR A 1 96 ? -9.538 -2.152 10.646 1.00 95.38 96 THR A O 1
ATOM 774 N N . ASP A 1 97 ? -9.542 -3.057 8.586 1.00 97.06 97 ASP A N 1
ATOM 775 C CA . ASP A 1 97 ? -8.342 -2.388 8.097 1.00 97.06 97 ASP A CA 1
ATOM 776 C C . ASP A 1 97 ? -8.746 -1.283 7.107 1.00 97.06 97 ASP A C 1
ATOM 778 O O . ASP A 1 97 ? -9.455 -1.520 6.128 1.00 97.06 97 ASP A O 1
ATOM 782 N N . ILE A 1 98 ? -8.288 -0.054 7.354 1.00 96.50 98 ILE A N 1
ATOM 783 C CA . ILE A 1 98 ? -8.369 1.039 6.382 1.00 96.50 98 ILE A CA 1
ATOM 784 C C . ILE A 1 98 ? -7.084 1.024 5.568 1.00 96.50 98 ILE A C 1
ATOM 786 O O . ILE A 1 98 ? -6.005 1.303 6.096 1.00 96.50 98 ILE A O 1
ATOM 790 N N . VAL A 1 99 ? -7.207 0.731 4.279 1.00 97.19 99 VAL A N 1
ATOM 791 C CA . VAL A 1 99 ? -6.077 0.629 3.358 1.00 97.19 99 VAL A CA 1
ATOM 792 C C . VAL A 1 99 ? -6.076 1.828 2.423 1.00 97.19 99 VAL A C 1
ATOM 794 O O . VAL A 1 99 ? -7.050 2.100 1.724 1.00 97.19 99 VAL A O 1
ATOM 797 N N . ILE A 1 100 ? -4.968 2.561 2.400 1.00 96.69 100 ILE A N 1
ATOM 798 C CA . ILE A 1 100 ? -4.747 3.695 1.508 1.00 96.69 100 ILE A CA 1
ATOM 799 C C . ILE A 1 100 ? -3.603 3.332 0.577 1.00 96.69 100 ILE A C 1
ATOM 801 O O . ILE A 1 100 ? -2.491 3.092 1.036 1.00 96.69 100 ILE A O 1
ATOM 805 N N . SER A 1 101 ? -3.859 3.326 -0.728 1.00 95.25 101 SER A N 1
ATOM 806 C CA . SER A 1 101 ? -2.841 3.052 -1.742 1.00 95.25 101 SER A CA 1
ATOM 807 C C . SER A 1 101 ? -2.675 4.215 -2.714 1.00 95.25 101 SER A C 1
ATOM 809 O O . SER A 1 101 ? -3.649 4.842 -3.148 1.00 95.25 101 SER A O 1
ATOM 811 N N . ILE A 1 102 ? -1.434 4.513 -3.083 1.00 93.75 102 ILE A N 1
ATOM 812 C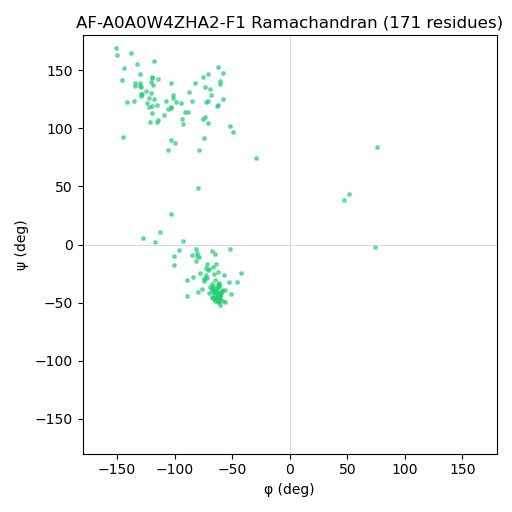 CA . ILE A 1 102 ? -1.094 5.417 -4.180 1.00 93.75 102 ILE A CA 1
ATOM 813 C C . ILE A 1 102 ? -0.242 4.634 -5.171 1.00 93.75 102 ILE A C 1
ATOM 815 O O . ILE A 1 102 ? 0.842 4.161 -4.834 1.00 93.75 102 ILE A O 1
ATOM 819 N N . ASN A 1 103 ? -0.755 4.511 -6.393 1.00 89.69 103 ASN A N 1
ATOM 820 C CA . ASN A 1 103 ? -0.107 3.789 -7.477 1.00 89.69 103 ASN A CA 1
ATOM 821 C C . ASN A 1 103 ? 0.563 4.794 -8.408 1.00 89.69 103 ASN A C 1
ATOM 823 O O . ASN A 1 103 ? -0.088 5.722 -8.892 1.00 89.69 103 ASN A O 1
ATOM 827 N N . ILE A 1 104 ? 1.841 4.577 -8.690 1.00 85.56 104 ILE A N 1
ATOM 828 C CA . ILE A 1 104 ? 2.623 5.396 -9.605 1.00 85.56 104 ILE A CA 1
ATOM 829 C C . ILE A 1 104 ? 3.115 4.494 -10.739 1.00 85.56 104 ILE A C 1
ATOM 831 O O . ILE A 1 104 ? 3.912 3.586 -10.489 1.00 85.56 104 ILE A O 1
ATOM 835 N N . PRO A 1 105 ? 2.638 4.693 -11.976 1.00 78.62 105 PRO A N 1
ATOM 836 C CA . PRO A 1 105 ? 3.125 3.935 -13.119 1.00 78.62 105 PRO A CA 1
ATOM 837 C C . PRO A 1 105 ? 4.572 4.327 -13.455 1.00 78.62 105 PRO A C 1
ATOM 839 O O . PRO A 1 105 ? 4.882 5.512 -13.563 1.00 78.62 105 PRO A O 1
ATOM 842 N N . PHE A 1 106 ? 5.436 3.335 -13.675 1.00 70.62 106 PHE A N 1
ATOM 843 C CA . PHE A 1 106 ? 6.807 3.509 -14.154 1.00 70.62 106 PHE A CA 1
ATOM 844 C C . PHE A 1 106 ? 7.039 2.774 -15.477 1.00 70.62 106 PHE A C 1
ATOM 846 O O . PHE A 1 106 ? 6.747 1.586 -15.632 1.00 70.62 106 PHE A O 1
ATOM 853 N N . ILE A 1 107 ? 7.613 3.494 -16.438 1.00 58.00 107 ILE A N 1
ATOM 854 C CA . ILE A 1 107 ? 8.126 2.904 -17.677 1.00 58.00 107 ILE A CA 1
ATOM 855 C C . ILE A 1 107 ? 9.384 2.103 -17.336 1.00 58.00 107 ILE A C 1
ATOM 857 O O . ILE A 1 107 ? 10.134 2.472 -16.430 1.00 58.00 107 ILE A O 1
ATOM 861 N N . GLU A 1 108 ? 9.607 1.004 -18.058 1.00 59.03 108 GLU A N 1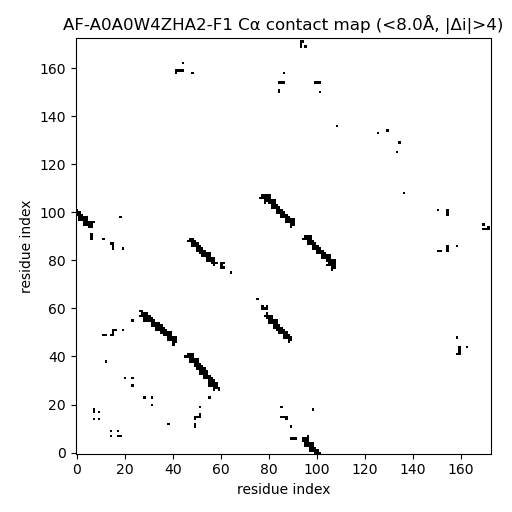
ATOM 862 C CA . GLU A 1 108 ? 10.814 0.189 -17.944 1.00 59.03 108 GLU A CA 1
ATOM 863 C C . GLU A 1 108 ? 12.060 1.072 -18.075 1.00 59.03 108 GLU A C 1
ATOM 865 O O . GLU A 1 108 ? 12.475 1.454 -19.169 1.00 59.03 108 GLU A O 1
ATOM 870 N N . ILE A 1 109 ? 12.710 1.391 -16.958 1.00 55.03 109 ILE A N 1
ATOM 871 C CA . ILE A 1 109 ? 14.130 1.697 -17.025 1.00 55.03 109 ILE A CA 1
ATOM 872 C C . ILE A 1 109 ? 14.743 0.320 -17.247 1.00 55.03 109 ILE A C 1
ATOM 874 O O . ILE A 1 109 ? 14.699 -0.504 -16.336 1.00 55.03 109 ILE A O 1
ATOM 878 N N . GLN A 1 110 ? 15.282 0.057 -18.443 1.00 48.94 110 GLN A N 1
ATOM 879 C CA . GLN A 1 110 ? 15.881 -1.229 -18.865 1.00 48.94 110 GLN A CA 1
ATOM 880 C C . GLN A 1 110 ? 16.951 -1.788 -17.898 1.00 48.94 110 GLN A C 1
ATOM 882 O O . GLN A 1 110 ? 17.449 -2.894 -18.075 1.00 48.94 110 GLN A O 1
ATOM 887 N N . TYR A 1 111 ? 17.280 -1.040 -16.846 1.00 50.91 111 TYR A N 1
ATOM 888 C CA . TYR A 1 111 ? 18.248 -1.366 -15.816 1.00 50.91 111 TYR A CA 1
ATOM 889 C C . TYR A 1 111 ? 17.692 -1.258 -14.391 1.00 50.91 111 TYR A C 1
ATOM 891 O O . TYR A 1 111 ? 18.476 -1.410 -13.469 1.00 50.91 111 TYR A O 1
ATOM 899 N N . LEU A 1 112 ? 16.395 -1.008 -14.154 1.00 57.12 112 LEU A N 1
ATOM 900 C CA . LEU A 1 112 ? 15.862 -0.806 -12.794 1.00 57.12 112 LEU A CA 1
ATOM 901 C C . LEU A 1 112 ? 16.048 -2.050 -11.927 1.00 57.12 112 LEU A C 1
ATOM 903 O O . LEU A 1 112 ? 16.497 -1.947 -10.794 1.00 57.12 112 LEU A O 1
ATOM 907 N N . SER A 1 113 ? 15.756 -3.234 -12.464 1.00 52.06 113 SER A N 1
ATOM 908 C CA . SER A 1 113 ? 15.920 -4.494 -11.734 1.00 52.06 113 SER A CA 1
ATOM 909 C C . SER A 1 113 ? 17.393 -4.774 -11.412 1.00 52.06 113 SER A C 1
ATOM 911 O O . SER A 1 113 ? 17.714 -5.187 -10.299 1.00 52.06 113 SER A O 1
ATOM 913 N N . SER A 1 114 ? 18.305 -4.496 -12.348 1.00 52.84 114 SER A N 1
ATO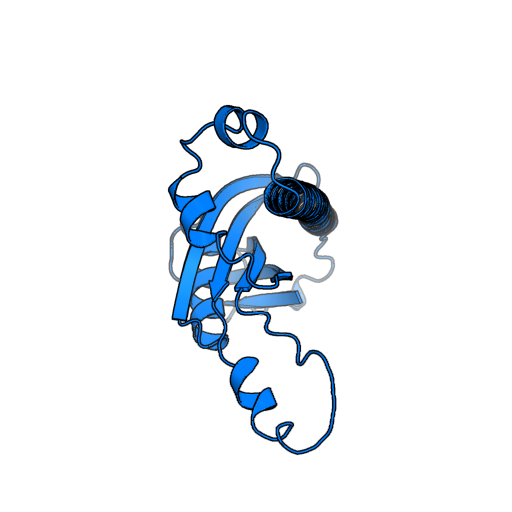M 914 C CA . SER A 1 114 ? 19.754 -4.579 -12.140 1.00 52.84 114 SER A CA 1
ATOM 915 C C . SER A 1 114 ? 20.256 -3.516 -11.159 1.00 52.84 114 SER A C 1
ATOM 917 O O . SER A 1 114 ? 21.065 -3.822 -10.296 1.00 52.84 114 SER A O 1
ATOM 919 N N . PHE A 1 115 ? 19.748 -2.290 -11.247 1.00 53.94 115 PHE A N 1
ATOM 920 C CA . PHE A 1 115 ? 20.095 -1.151 -10.403 1.00 53.94 115 PHE A CA 1
ATOM 921 C C . PHE A 1 115 ? 19.631 -1.354 -8.959 1.00 53.94 115 PHE A C 1
ATOM 923 O O . PHE A 1 115 ? 20.418 -1.171 -8.040 1.00 53.94 115 PHE A O 1
ATOM 930 N N . LEU A 1 116 ? 18.395 -1.814 -8.748 1.00 57.75 116 LEU A N 1
ATOM 931 C CA . LEU A 1 116 ? 17.857 -2.118 -7.421 1.00 57.75 116 LEU A CA 1
ATOM 932 C C . LEU A 1 116 ? 18.569 -3.316 -6.780 1.00 57.75 116 LEU A C 1
ATOM 934 O O . LEU A 1 116 ? 18.853 -3.286 -5.586 1.00 57.75 116 LEU A O 1
ATOM 938 N N . LYS A 1 117 ? 18.929 -4.343 -7.566 1.00 54.12 117 LYS A N 1
ATOM 939 C CA . LYS A 1 117 ? 19.786 -5.451 -7.095 1.00 54.12 117 LYS A CA 1
ATOM 940 C C . LYS A 1 117 ? 21.197 -4.984 -6.737 1.00 54.12 117 LYS A C 1
ATOM 942 O O . LYS A 1 117 ? 21.815 -5.546 -5.839 1.00 54.12 117 LYS A O 1
ATOM 947 N N . ASN A 1 118 ? 21.677 -3.949 -7.417 1.00 48.44 118 ASN A N 1
ATOM 948 C CA . ASN A 1 118 ? 23.000 -3.368 -7.256 1.00 48.44 118 ASN A CA 1
ATOM 949 C C . ASN A 1 118 ? 22.968 -2.057 -6.460 1.00 48.44 118 ASN A C 1
ATOM 951 O O . ASN A 1 118 ? 23.871 -1.251 -6.617 1.00 48.44 118 ASN A O 1
ATOM 955 N N . LEU A 1 119 ? 21.992 -1.807 -5.581 1.00 49.47 119 LEU A N 1
ATOM 956 C CA . LEU A 1 119 ? 21.990 -0.577 -4.770 1.00 49.47 119 LEU A CA 1
ATOM 957 C C . LEU A 1 119 ? 23.175 -0.514 -3.774 1.00 49.47 119 LEU A C 1
ATOM 959 O O . LEU A 1 119 ? 23.432 0.520 -3.164 1.00 49.47 119 LEU A O 1
ATOM 963 N N . SER A 1 120 ? 23.932 -1.611 -3.635 1.00 46.72 120 SER A N 1
ATOM 964 C CA . SER A 1 120 ? 25.255 -1.650 -2.998 1.00 46.72 120 SER A CA 1
ATOM 965 C C . SER A 1 120 ? 26.401 -1.139 -3.891 1.00 46.72 120 SER A C 1
ATOM 967 O O . SER A 1 120 ? 27.517 -0.971 -3.404 1.00 46.72 120 SER A O 1
ATOM 969 N N . PHE A 1 121 ? 26.164 -0.919 -5.186 1.00 44.00 121 PHE A N 1
ATOM 970 C CA . PHE A 1 121 ? 27.098 -0.314 -6.133 1.00 44.00 121 PHE A CA 1
ATOM 971 C C . PHE A 1 121 ? 26.926 1.202 -6.102 1.00 44.00 121 PHE A C 1
ATOM 973 O O . PHE A 1 121 ? 25.880 1.757 -6.439 1.00 44.00 121 PHE A O 1
ATOM 980 N N . GLY A 1 122 ? 27.973 1.873 -5.632 1.00 49.25 122 GLY A N 1
ATOM 981 C CA . GLY A 1 122 ? 27.972 3.308 -5.417 1.00 49.25 122 GLY A CA 1
ATOM 982 C C . GLY A 1 122 ? 27.725 4.095 -6.702 1.00 49.25 122 GLY A C 1
ATOM 983 O O . GLY A 1 122 ? 28.316 3.829 -7.748 1.00 49.25 122 GLY A O 1
ATOM 984 N N . ILE A 1 123 ? 26.936 5.162 -6.560 1.00 53.84 123 ILE A N 1
ATOM 985 C CA . ILE A 1 123 ? 26.747 6.272 -7.513 1.00 53.84 123 ILE A CA 1
ATOM 986 C C . ILE A 1 123 ? 28.081 6.736 -8.151 1.00 53.84 123 ILE A C 1
ATOM 988 O O . ILE A 1 123 ? 28.103 7.247 -9.269 1.00 53.84 123 ILE A O 1
ATOM 992 N N . SER A 1 124 ? 29.211 6.505 -7.474 1.00 54.09 124 SER A N 1
ATOM 993 C CA . SER A 1 124 ? 30.577 6.763 -7.935 1.00 54.09 124 SER A CA 1
ATOM 994 C C . SER A 1 124 ? 30.945 6.156 -9.296 1.00 54.09 124 SER A C 1
ATOM 996 O O . SER A 1 124 ? 31.741 6.754 -10.020 1.00 54.09 124 SER A O 1
ATOM 998 N N . GLU A 1 125 ? 30.396 4.996 -9.666 1.00 5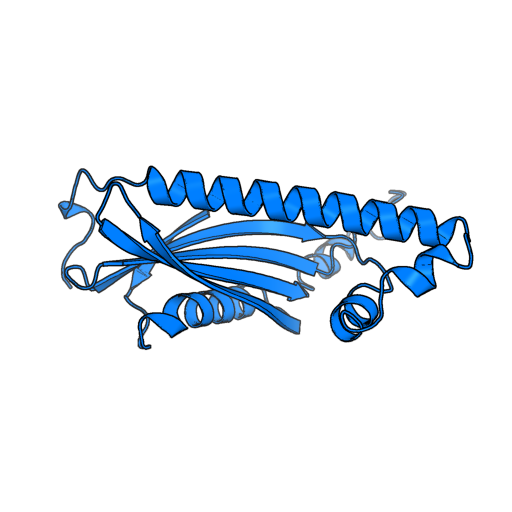4.53 125 GLU A N 1
ATOM 999 C CA . GLU A 1 125 ? 30.767 4.323 -10.924 1.00 54.53 125 GLU A CA 1
ATOM 1000 C C . GLU A 1 125 ? 29.993 4.866 -12.142 1.00 54.53 125 GLU A C 1
ATOM 1002 O O . GLU A 1 125 ? 30.519 4.931 -13.249 1.00 54.53 125 GLU A O 1
ATOM 1007 N N . LEU A 1 126 ? 28.776 5.381 -11.928 1.00 53.62 126 LEU A N 1
ATOM 1008 C CA . LEU A 1 126 ? 27.979 6.051 -12.967 1.00 53.62 126 LEU A CA 1
ATOM 1009 C C . LEU A 1 126 ? 28.545 7.430 -13.348 1.00 53.62 126 LEU A C 1
ATOM 1011 O O . LEU A 1 126 ? 28.396 7.875 -14.484 1.00 53.62 126 LEU A O 1
ATOM 1015 N N . ILE A 1 127 ? 29.213 8.107 -12.409 1.00 54.06 127 ILE A N 1
ATOM 1016 C CA . ILE A 1 127 ? 29.797 9.444 -12.616 1.00 54.06 127 ILE A CA 1
ATOM 1017 C C . ILE A 1 127 ? 31.121 9.375 -13.398 1.00 54.06 127 ILE A C 1
ATOM 1019 O O . ILE A 1 127 ? 31.513 10.344 -14.045 1.00 54.06 127 ILE A O 1
ATOM 1023 N N . SER A 1 128 ? 31.822 8.240 -13.362 1.00 56.03 128 SER A N 1
ATOM 1024 C CA . SER A 1 128 ? 33.185 8.122 -13.898 1.00 56.03 128 SER A CA 1
ATOM 1025 C C . SER A 1 128 ? 33.255 7.944 -15.420 1.00 56.03 128 SER A C 1
ATOM 1027 O O . SER A 1 128 ? 34.341 8.077 -15.982 1.00 56.03 128 SER A O 1
ATOM 1029 N N . ASN A 1 129 ? 32.127 7.711 -16.104 1.00 50.66 129 ASN A N 1
ATOM 1030 C CA . ASN A 1 129 ? 32.081 7.619 -17.565 1.00 50.66 129 ASN A CA 1
ATOM 1031 C C . ASN A 1 129 ? 30.758 8.207 -18.111 1.00 50.66 129 ASN A C 1
ATOM 1033 O O . ASN A 1 129 ? 29.744 7.503 -18.158 1.00 50.66 129 ASN A O 1
ATOM 1037 N N . PRO A 1 130 ? 30.714 9.502 -18.481 1.00 52.56 130 PRO A N 1
ATOM 1038 C CA . PRO A 1 130 ? 29.479 10.180 -18.867 1.00 52.56 130 PRO A CA 1
ATOM 1039 C C . PRO A 1 130 ? 29.078 9.822 -20.308 1.00 52.56 130 PRO A C 1
ATOM 1041 O O . PRO A 1 130 ? 29.336 10.566 -21.251 1.00 52.56 130 PRO A O 1
ATOM 1044 N N . ASP A 1 131 ? 28.437 8.668 -20.481 1.00 56.72 131 ASP A N 1
ATOM 1045 C CA . ASP A 1 131 ? 27.631 8.364 -21.667 1.00 56.72 131 ASP A CA 1
ATOM 1046 C C . ASP A 1 131 ? 26.316 9.177 -21.576 1.00 56.72 131 ASP A C 1
ATOM 1048 O O . ASP A 1 131 ? 25.703 9.215 -20.502 1.00 56.72 131 ASP A O 1
ATOM 1052 N N . PRO A 1 132 ? 25.843 9.834 -22.651 1.00 55.94 132 PRO A N 1
ATOM 1053 C CA . PRO A 1 132 ? 24.508 10.441 -22.714 1.00 55.94 132 PRO A CA 1
ATOM 1054 C C . PRO A 1 132 ? 23.371 9.547 -22.186 1.00 55.94 132 PRO A C 1
ATOM 1056 O O . PRO A 1 132 ? 22.416 10.050 -21.591 1.00 55.94 132 PRO A O 1
ATOM 1059 N N . ASN A 1 133 ? 23.485 8.225 -22.334 1.00 59.97 133 ASN A N 1
ATOM 1060 C CA . ASN A 1 133 ? 22.541 7.265 -21.762 1.00 59.97 133 ASN A CA 1
ATOM 1061 C C . ASN A 1 133 ? 22.585 7.234 -20.223 1.00 59.97 133 ASN A C 1
ATOM 1063 O O . ASN A 1 133 ? 21.538 7.119 -19.588 1.00 59.97 133 ASN A O 1
ATOM 1067 N N . HIS A 1 134 ? 23.756 7.411 -19.604 1.00 61.62 134 HIS A N 1
ATOM 1068 C CA . HIS A 1 134 ? 23.904 7.461 -18.145 1.00 61.62 134 HIS A CA 1
ATOM 1069 C C . HIS A 1 134 ? 23.282 8.721 -17.536 1.00 61.62 134 HIS A C 1
ATOM 1071 O O . HIS A 1 134 ? 22.673 8.639 -16.473 1.00 61.62 134 HIS A O 1
ATOM 1077 N N . LEU A 1 135 ? 23.371 9.875 -18.207 1.00 63.78 135 LEU A N 1
ATOM 1078 C CA . LEU A 1 135 ? 22.729 11.110 -17.733 1.00 63.78 135 LEU A CA 1
ATOM 1079 C C . LEU A 1 135 ? 21.201 11.004 -17.749 1.00 63.78 135 LEU A C 1
ATOM 1081 O O . LEU A 1 135 ? 20.548 11.453 -16.809 1.00 63.78 135 LEU A O 1
ATOM 1085 N N . ASN A 1 136 ? 20.635 10.365 -18.776 1.00 63.81 136 ASN A N 1
ATOM 1086 C CA . ASN A 1 136 ? 19.200 10.084 -18.825 1.00 63.81 136 ASN A CA 1
ATOM 1087 C C . ASN A 1 136 ? 18.778 9.102 -17.722 1.00 63.81 136 ASN A C 1
ATOM 1089 O O . ASN A 1 136 ? 17.749 9.309 -17.087 1.00 63.81 136 ASN A O 1
ATOM 1093 N N . ILE A 1 137 ? 19.590 8.077 -17.442 1.00 65.31 137 ILE A N 1
ATOM 1094 C CA . ILE A 1 137 ? 19.346 7.143 -16.332 1.00 65.31 137 ILE A CA 1
ATOM 1095 C C . ILE A 1 137 ? 19.383 7.872 -14.985 1.00 65.31 137 ILE A C 1
ATOM 1097 O O . ILE A 1 137 ? 18.465 7.712 -14.187 1.00 65.31 137 ILE A O 1
ATOM 1101 N N . LEU A 1 138 ? 20.399 8.703 -14.737 1.00 65.00 138 LEU A N 1
ATOM 1102 C CA . LEU A 1 138 ? 20.511 9.481 -13.501 1.00 65.00 138 LEU A CA 1
ATOM 1103 C C . LEU A 1 138 ? 19.335 10.441 -13.335 1.00 65.00 138 LEU A C 1
ATOM 1105 O O . LEU A 1 138 ? 18.760 10.501 -12.254 1.00 65.00 138 LEU A O 1
ATOM 1109 N N . LYS A 1 139 ? 18.941 11.143 -14.402 1.00 68.44 139 LYS A N 1
ATOM 1110 C CA . LYS A 1 139 ? 17.756 12.000 -14.386 1.00 68.44 139 LYS A CA 1
ATOM 1111 C C . LYS A 1 139 ? 16.502 11.204 -14.017 1.00 68.44 139 LYS A C 1
ATOM 1113 O O . LYS A 1 139 ? 15.801 11.600 -13.099 1.00 68.44 139 LYS A O 1
ATOM 1118 N N . ASN A 1 140 ? 16.276 10.051 -14.646 1.00 67.19 140 ASN A N 1
ATOM 1119 C CA . ASN A 1 140 ? 15.132 9.195 -14.324 1.00 67.19 140 ASN A CA 1
ATOM 1120 C C . ASN A 1 140 ? 15.167 8.696 -12.869 1.00 67.19 140 ASN A C 1
ATOM 1122 O O . ASN A 1 140 ? 14.121 8.585 -12.238 1.00 67.19 140 ASN A O 1
ATOM 1126 N N . ILE A 1 141 ? 16.355 8.411 -12.320 1.00 67.50 141 ILE A N 1
ATOM 1127 C CA . ILE A 1 141 ? 16.517 8.036 -10.907 1.00 67.50 141 ILE A CA 1
ATOM 1128 C C . ILE A 1 141 ? 16.154 9.209 -9.992 1.00 67.50 141 ILE A C 1
ATOM 1130 O O . ILE A 1 141 ? 15.435 9.000 -9.019 1.00 67.50 141 ILE A O 1
ATOM 1134 N N . PHE A 1 142 ? 16.620 10.424 -10.288 1.00 69.94 142 PHE A N 1
ATOM 1135 C CA . PHE A 1 142 ? 16.278 11.609 -9.497 1.00 69.94 142 PHE A CA 1
ATOM 1136 C C . PHE A 1 142 ? 14.786 11.937 -9.581 1.00 69.94 142 PHE A C 1
ATOM 1138 O O . PHE A 1 142 ? 14.158 12.106 -8.540 1.00 69.94 142 PHE A O 1
ATOM 1145 N N . ASP A 1 143 ? 14.208 11.931 -10.783 1.00 70.75 143 ASP A N 1
ATOM 1146 C CA . ASP A 1 143 ? 12.775 12.147 -11.002 1.00 70.75 143 ASP A CA 1
ATOM 1147 C C . ASP A 1 143 ? 11.951 11.086 -10.238 1.00 70.75 143 ASP A C 1
ATOM 1149 O O . ASP A 1 143 ? 10.929 11.394 -9.616 1.00 70.75 143 ASP A O 1
ATOM 1153 N N . MET A 1 144 ? 12.425 9.831 -10.210 1.00 70.94 144 MET A N 1
ATOM 1154 C CA . MET A 1 144 ? 11.824 8.761 -9.411 1.00 70.94 144 MET A CA 1
ATOM 1155 C C . MET A 1 144 ? 11.944 9.046 -7.913 1.00 70.94 144 MET A C 1
ATOM 1157 O O . MET A 1 144 ? 10.944 8.945 -7.214 1.00 70.94 144 MET A O 1
ATOM 1161 N N . GLN A 1 145 ? 13.119 9.419 -7.404 1.00 73.12 145 GLN A N 1
ATOM 1162 C CA . GLN A 1 145 ? 13.311 9.731 -5.983 1.00 73.12 145 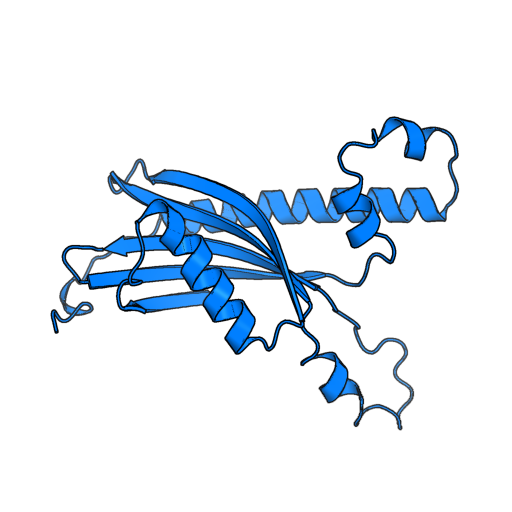GLN A CA 1
ATOM 1163 C C . GLN A 1 145 ? 12.453 10.916 -5.526 1.00 73.12 145 GLN A C 1
ATOM 1165 O O . GLN A 1 145 ? 11.852 10.853 -4.455 1.00 73.12 145 GLN A O 1
ATOM 1170 N N . GLU A 1 146 ? 12.349 11.968 -6.337 1.00 77.25 146 GLU A N 1
ATOM 1171 C CA . GLU A 1 146 ? 11.486 13.120 -6.063 1.00 77.25 146 GLU A CA 1
ATOM 1172 C C . GLU A 1 146 ? 10.012 12.700 -6.015 1.00 77.25 146 GLU A C 1
ATOM 1174 O O . GLU A 1 146 ? 9.294 13.016 -5.063 1.00 77.25 146 GLU A O 1
ATOM 1179 N N . THR A 1 147 ? 9.582 11.897 -6.990 1.00 80.50 147 THR A N 1
ATOM 1180 C CA . THR A 1 147 ? 8.224 11.346 -7.041 1.00 80.50 147 THR A CA 1
ATOM 1181 C C . THR A 1 147 ? 7.934 10.445 -5.836 1.00 80.50 147 THR A C 1
ATOM 1183 O O . THR A 1 147 ? 6.860 10.541 -5.236 1.00 80.50 147 THR A O 1
ATOM 1186 N N . GLN A 1 148 ? 8.888 9.595 -5.440 1.00 79.94 148 GLN A N 1
ATOM 1187 C CA . GLN A 1 148 ? 8.779 8.738 -4.258 1.00 79.94 148 GLN A CA 1
ATOM 1188 C C . GLN A 1 148 ? 8.650 9.577 -2.982 1.00 79.94 148 GLN A C 1
ATOM 1190 O O . GLN A 1 148 ? 7.754 9.330 -2.175 1.00 79.94 148 GLN A O 1
ATOM 1195 N N . PHE A 1 149 ? 9.494 10.600 -2.820 1.00 81.88 149 PHE A N 1
ATOM 1196 C CA . PHE A 1 149 ? 9.46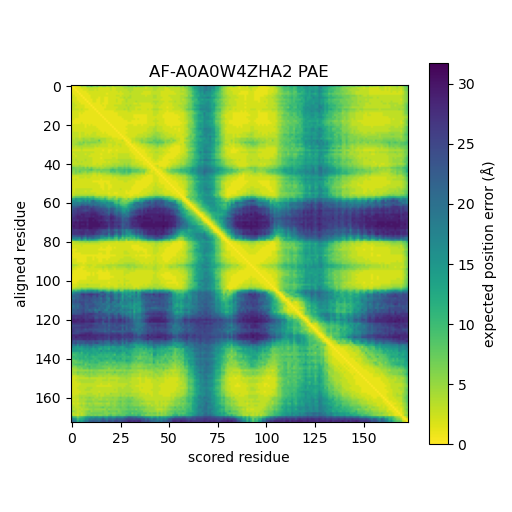2 11.495 -1.666 1.00 81.88 149 PHE A CA 1
ATOM 1197 C C . PHE A 1 149 ? 8.122 12.232 -1.559 1.00 81.88 149 PHE A C 1
ATOM 1199 O O . PHE A 1 149 ? 7.455 12.156 -0.525 1.00 81.88 149 PHE A O 1
ATOM 1206 N N . SER A 1 150 ? 7.684 12.878 -2.644 1.00 87.94 150 SER A N 1
ATOM 1207 C CA . SER A 1 150 ? 6.419 13.620 -2.680 1.00 87.94 150 SER A CA 1
ATOM 1208 C C . SER A 1 150 ? 5.206 12.710 -2.450 1.00 87.94 150 SER A C 1
ATOM 1210 O O . SER A 1 150 ? 4.255 13.079 -1.752 1.00 87.94 150 SER A O 1
ATOM 1212 N N . THR A 1 151 ? 5.242 11.481 -2.970 1.00 89.62 151 THR A N 1
ATOM 1213 C CA . THR A 1 151 ? 4.150 10.519 -2.771 1.00 89.62 151 THR A CA 1
ATOM 1214 C C . THR A 1 151 ? 4.088 10.023 -1.338 1.00 89.62 151 THR A C 1
ATOM 1216 O O . THR A 1 151 ? 3.000 9.955 -0.762 1.00 89.62 151 THR A O 1
ATOM 1219 N N . ARG A 1 152 ? 5.241 9.735 -0.727 1.00 88.50 152 ARG A N 1
ATOM 1220 C CA . ARG A 1 152 ? 5.312 9.369 0.686 1.00 88.50 152 ARG A CA 1
ATOM 1221 C C . ARG A 1 152 ? 4.774 10.494 1.565 1.00 88.50 152 ARG A C 1
ATOM 1223 O O . ARG A 1 152 ? 3.953 10.229 2.437 1.00 88.50 152 ARG A O 1
ATOM 1230 N N . GLU A 1 153 ? 5.172 11.739 1.311 1.00 90.44 153 GLU A N 1
ATOM 1231 C CA . GLU A 1 153 ? 4.651 12.911 2.025 1.00 90.44 153 GLU A CA 1
ATOM 1232 C C . GLU A 1 153 ? 3.130 13.051 1.853 1.00 90.44 153 GLU A C 1
ATOM 1234 O O . GLU A 1 153 ? 2.404 13.289 2.818 1.00 90.44 153 GLU A O 1
ATOM 1239 N N . THR A 1 154 ? 2.618 12.821 0.644 1.00 93.12 154 THR A N 1
ATOM 1240 C CA . THR A 1 154 ? 1.176 12.844 0.368 1.00 93.12 154 THR A CA 1
ATOM 1241 C C . THR A 1 154 ? 0.434 11.760 1.152 1.00 93.12 154 THR A C 1
ATOM 1243 O O . THR A 1 154 ? -0.543 12.064 1.837 1.00 93.12 154 THR A O 1
ATOM 1246 N N . LEU A 1 155 ? 0.907 10.510 1.119 1.00 93.69 155 LEU A N 1
ATOM 1247 C CA . LEU A 1 155 ? 0.321 9.396 1.874 1.00 93.69 155 LEU A CA 1
ATOM 1248 C C . LEU A 1 155 ? 0.320 9.676 3.383 1.00 93.69 155 LEU A C 1
ATOM 1250 O O . LEU A 1 155 ? -0.656 9.402 4.087 1.00 93.69 155 LEU A O 1
ATOM 1254 N N . MET A 1 156 ? 1.406 10.277 3.859 1.00 90.56 156 MET A N 1
ATOM 1255 C CA . MET A 1 156 ? 1.579 10.723 5.232 1.00 90.56 156 MET A CA 1
ATOM 1256 C C . MET A 1 156 ? 0.588 11.811 5.632 1.00 90.56 156 MET A C 1
ATOM 1258 O O . MET A 1 156 ? -0.032 11.729 6.693 1.00 90.56 156 MET A O 1
ATOM 1262 N N . ASN A 1 157 ? 0.396 12.808 4.775 1.00 91.88 157 ASN A N 1
ATOM 1263 C CA . ASN A 1 157 ? -0.561 13.881 5.004 1.00 91.88 157 ASN A CA 1
ATOM 1264 C C . ASN A 1 157 ? -1.997 13.354 5.019 1.00 91.88 157 ASN A C 1
ATOM 1266 O O . ASN A 1 157 ? -2.769 13.732 5.900 1.00 91.88 157 ASN A O 1
ATOM 1270 N N . ILE A 1 158 ? -2.346 12.434 4.116 1.00 92.19 158 ILE A N 1
ATOM 1271 C CA . ILE A 1 158 ? -3.662 11.782 4.119 1.00 92.19 158 ILE A CA 1
ATOM 1272 C C . ILE A 1 158 ? -3.848 11.007 5.428 1.00 92.19 158 ILE A C 1
ATOM 1274 O O . ILE A 1 158 ? -4.847 11.202 6.113 1.00 92.19 158 ILE A O 1
ATOM 1278 N N . SER A 1 159 ? -2.863 10.197 5.827 1.00 90.62 159 SER A N 1
ATOM 1279 C CA . SER A 1 159 ? -2.945 9.395 7.056 1.00 90.62 159 SER A CA 1
ATOM 1280 C C . SER A 1 159 ? -3.118 10.281 8.299 1.00 90.62 159 SER A C 1
ATOM 1282 O O . SER A 1 159 ? -3.994 10.032 9.118 1.00 90.62 159 SER A O 1
ATOM 1284 N N . ASN A 1 160 ? -2.358 11.377 8.407 1.00 89.81 160 ASN A N 1
ATOM 1285 C CA . ASN A 1 160 ? -2.442 12.326 9.527 1.00 89.81 160 ASN A CA 1
ATOM 1286 C C . ASN A 1 160 ? -3.720 13.178 9.558 1.00 89.81 160 ASN A C 1
ATOM 1288 O O . ASN A 1 160 ? -4.039 13.776 10.591 1.00 89.81 160 ASN A O 1
ATOM 1292 N N . THR A 1 161 ? -4.406 13.317 8.425 1.00 90.31 161 THR A N 1
ATOM 1293 C CA . THR A 1 161 ? -5.642 14.110 8.313 1.00 90.31 161 THR A CA 1
ATOM 1294 C C . THR A 1 161 ? -6.900 13.251 8.340 1.00 90.31 161 THR A C 1
ATOM 1296 O O . THR A 1 161 ? -7.989 13.800 8.499 1.00 90.31 161 THR A O 1
ATOM 1299 N N . LEU A 1 162 ? -6.764 11.925 8.252 1.00 88.00 162 LEU A N 1
ATOM 1300 C CA . LEU A 1 162 ? -7.874 10.993 8.364 1.00 88.00 162 LEU A CA 1
ATOM 1301 C C . LEU A 1 162 ? -8.508 11.086 9.758 1.00 88.00 162 LEU A C 1
ATOM 1303 O O . LEU A 1 162 ? -7.869 10.832 10.780 1.00 88.00 162 LEU A O 1
ATOM 1307 N N . GLN A 1 163 ? -9.790 11.442 9.785 1.00 87.94 163 GLN A N 1
ATOM 1308 C CA . GLN A 1 163 ? -10.607 11.493 10.991 1.00 87.94 163 GLN A CA 1
ATOM 1309 C C . GLN A 1 163 ? -11.894 10.713 10.765 1.00 87.94 163 GLN A C 1
ATOM 1311 O O . GLN A 1 163 ? -12.606 10.923 9.782 1.00 87.94 163 GLN A O 1
ATOM 1316 N N . ILE A 1 164 ? -12.200 9.822 11.702 1.00 87.75 164 ILE A N 1
ATOM 1317 C CA . ILE A 1 164 ? -13.445 9.062 11.702 1.00 87.75 164 ILE A CA 1
ATOM 1318 C C . ILE A 1 164 ? -14.448 9.835 12.553 1.00 87.75 164 ILE A C 1
ATOM 1320 O O . ILE A 1 164 ? -14.361 9.855 13.780 1.00 87.75 164 ILE A O 1
ATOM 1324 N N . HIS A 1 165 ? -15.384 10.507 11.887 1.00 88.62 165 HIS A N 1
ATOM 1325 C CA . HIS A 1 165 ? -16.449 11.255 12.559 1.00 88.62 165 HIS A CA 1
ATOM 1326 C C . HIS A 1 165 ? -17.685 10.397 12.841 1.00 88.62 165 HIS A C 1
ATOM 1328 O O . HIS A 1 165 ? -18.373 10.632 13.832 1.00 88.62 165 HIS A O 1
ATOM 1334 N N . ASP A 1 166 ? -17.952 9.406 11.989 1.00 88.81 166 ASP A N 1
ATOM 1335 C CA . ASP A 1 166 ? -19.095 8.508 12.115 1.00 88.81 166 ASP A CA 1
ATOM 1336 C C . ASP A 1 166 ? -18.630 7.054 12.225 1.00 88.81 166 ASP A C 1
ATOM 1338 O O . ASP A 1 166 ? -18.213 6.423 11.255 1.00 88.81 166 ASP A O 1
ATOM 1342 N N . TRP A 1 167 ? -18.710 6.520 13.441 1.00 89.12 167 TRP A N 1
ATOM 1343 C CA . TRP A 1 167 ? -18.312 5.151 13.757 1.00 89.12 167 TRP A CA 1
ATOM 1344 C C . TRP A 1 167 ? -19.366 4.102 13.391 1.00 89.12 167 TRP A C 1
ATOM 1346 O O .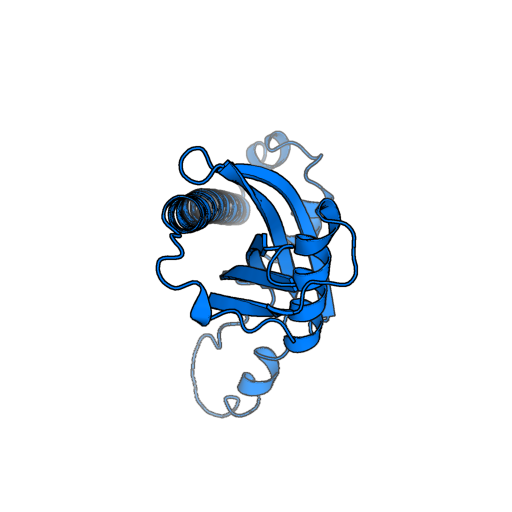 TRP A 1 167 ? -19.084 2.906 13.487 1.00 89.12 167 TRP A O 1
ATOM 1356 N N . SER A 1 168 ? -20.566 4.523 12.978 1.00 88.12 168 SER A N 1
ATOM 1357 C CA . SER A 1 168 ? -21.622 3.607 12.534 1.00 88.12 168 SER A CA 1
ATOM 1358 C C . SER A 1 168 ? -21.327 2.971 11.174 1.00 88.12 168 SER A C 1
ATOM 1360 O O . SER A 1 168 ? -21.897 1.931 10.855 1.00 88.12 168 SER A O 1
ATOM 1362 N N . LEU A 1 169 ? -20.380 3.540 10.417 1.00 84.62 169 LEU A N 1
ATOM 1363 C CA . LEU A 1 169 ? -19.880 2.982 9.158 1.00 84.62 169 LEU A CA 1
ATOM 1364 C C . LEU A 1 169 ? -19.205 1.615 9.345 1.00 84.62 169 LEU A C 1
ATOM 1366 O O . LEU A 1 169 ? -19.150 0.822 8.410 1.00 84.62 169 LEU A O 1
ATOM 1370 N N . PHE A 1 170 ? -18.722 1.335 10.556 1.00 85.12 170 PHE A N 1
ATOM 1371 C CA . PHE A 1 170 ? -18.077 0.083 10.917 1.00 85.12 170 PHE A CA 1
ATOM 1372 C C . PHE A 1 170 ? -19.064 -0.764 11.720 1.00 85.12 170 PHE A C 1
ATOM 1374 O O . PHE A 1 170 ? -19.176 -0.634 12.950 1.00 85.12 170 PHE A O 1
ATOM 1381 N N . VAL A 1 171 ? -19.834 -1.579 11.002 1.00 74.81 171 VAL A N 1
ATOM 1382 C CA . VAL A 1 171 ? -20.756 -2.546 11.600 1.00 74.81 171 VAL A CA 1
ATOM 1383 C C . VAL A 1 171 ? -19.921 -3.677 12.189 1.00 74.81 171 VAL A C 1
ATOM 1385 O O . VAL A 1 171 ? -19.135 -4.300 11.484 1.00 74.81 171 VAL A O 1
ATOM 1388 N N . ASN A 1 172 ? -20.080 -3.930 13.487 1.00 60.12 172 ASN A N 1
ATOM 1389 C CA . ASN A 1 172 ? -19.489 -5.105 14.113 1.00 60.12 172 ASN A CA 1
ATOM 1390 C C . ASN A 1 172 ? -20.264 -6.325 13.594 1.00 60.12 172 ASN A C 1
ATOM 1392 O O . ASN A 1 172 ? -21.416 -6.513 13.995 1.00 60.12 172 ASN A O 1
ATOM 1396 N N . ASN A 1 173 ? -19.671 -7.087 12.676 1.00 52.53 173 ASN A N 1
ATOM 1397 C CA . ASN A 1 173 ? -20.191 -8.397 12.281 1.00 52.53 173 ASN A CA 1
ATOM 1398 C C . ASN A 1 173 ? -19.887 -9.445 13.355 1.00 52.53 173 ASN A C 1
ATOM 1400 O O . ASN A 1 173 ? -18.776 -9.396 13.930 1.00 52.53 173 ASN A O 1
#

Radius of gyration: 19.18 Å; Cα contacts (8 Å, |Δi|>4): 232; chains: 1; bounding box: 55×27×55 Å

InterPro domains:
  IPR007681 Ran-interacting Mog1 protein [PF04603] (2-105)
  IPR016123 Mog1/PsbP, alpha/beta/alpha sandwich [SSF55724] (2-171)

Foldseek 3Di:
DKDKAFADPDDPQCRQVVVVVVVLVVLVFPDKAWPDWDWDQQPPPRFIKIKTKMKTQGCPLVVVCPVVPPDDDDDPQPQRMKIKIWIWTDDPVLSIIIIDIDIHGDGDPVCPVVCSVVVVPDPVVLVPDDDVNSVVVVVVVVVVVVVVVVVNVVVSVCVNPDDDPDPVVRDRD

Nearest PDB structures (foldseek):
  4wwu-assembly1_L  TM=4.981E-01  e=7.219E-01  Saccharomyces cerevisiae S288C
  5o46-assembly2_A  TM=4.061E-01  e=3.764E-01  Ixodes ricinus
  2ch9-assembly1_A-2  TM=3.949E-01  e=4.020E+00  Homo sapiens

Sequence (173 aa):
MIELLEIAPVDDIDASKFHFDSLAQDNESEESLIINLSCITLEKSGYTVYLLEGLQKIYKYDKRSSDYVNKEAKDPLLVPYVAIFLSVLRLHEKSTDIVISINIPFIEIQYLSSFLKNLSFGISELISNPDPNHLNILKNIFDMQETQFSTRETLMNISNTLQIHDWSLFVNN

Solvent-accessible surface area (backbone atoms only — not comparable to full-atom values): 10090 Å² total; per-residue (Å²): 92,77,48,84,40,70,49,65,100,58,57,76,89,46,40,33,54,53,56,50,54,51,50,35,59,78,48,59,37,82,44,77,46,80,78,45,77,50,70,49,67,34,87,84,80,67,49,58,33,26,34,29,35,31,40,33,31,33,55,70,65,62,61,69,49,66,81,51,80,82,57,100,61,90,78,78,84,65,45,45,34,34,39,37,40,36,38,29,38,70,37,75,97,45,51,29,24,40,39,36,43,48,79,44,83,33,63,72,56,97,48,50,72,60,44,65,74,37,68,86,58,61,73,68,66,62,68,74,57,84,44,76,68,49,55,52,50,51,49,53,50,50,55,47,51,52,51,51,51,54,48,50,52,49,55,48,52,51,61,64,64,65,74,86,87,64,70,77,80,52,64,79,126

Organism: Pneumocystis carinii (strain B80) (NCBI:txid1408658)

Secondary structure (DSSP, 8-state):
-EEEEEPPSS-GGGHHHHHHHHHHHHTTEEEEEEEEEEEEE-TTT--EEEEEEEEEEETHHHHHGGGGTTS--S------EEEEEEEEEEEGGGTEEEEEEEEEEE---TTHHHHHHTTTS-THHHHSS--HHHHHHHHHHHHHHHHHHHHHHHHHHHHHH-----GGGS---

pLDDT: mean 77.44, std 19.12, range [35.94, 97.94]